Protein AF-A0A812I1T9-F1 (afdb_monomer)

Foldseek 3Di:
DDDDDDDDPPDPPPPPPDPDPQAEEEPVVVVVQVVVCPPPQLQSQCSNAQYWYADPVQQKIKHFPAPASDPPGDHTKIKMKHWCVSVVDDVCLAPVDPVSQLVVQLVVLQVVQCLLVCHPVNPVVVVQDPDDPPGPPPRPDHAPHDDPDRDDDPQWGDHPTIIMGMD

Sequence (167 aa):
HIKPKDGSSGGWQSESSAPRKAPSGPLSGLQKHLQGLEGRQYPSYKDLCGGAWEIEQRSMSVYFDRVQGDAYAPPSWIRTRVPMAAAKFPPEFVTESKIRNTALCDFVTRVLSDRLRGGCGTDWTKVVQGSGWSGSKGGDLQIDTPGQYVLERSSVVAKADFIEAIL

Organism: NCBI:txid878477

Nearest PDB structures (foldseek):
  4yj1-assembly1_A-2  TM=7.484E-01  e=1.043E-05  Trypanosoma brucei brucei TREU927
  4yiy-assembly1_A  TM=7.572E-01  e=5.375E-05  Trypanosoma brucei brucei TREU927

Secondary structure (DSSP, 8-state):
-------------------PPPPEEEHHHHHHHHHHHTTS-GGGGGGGTT-EEEEGGGTEEEEEEE--SSTTSPPPEEEEEEEHHHH---HHHHTS-HHHHHHHHHHHHHHHHHHHTTGGG--HHHHH--SSTTS------------SS----SSEEE-SSEEEEE-

pLDDT: mean 72.98, std 20.14, range [28.7, 94.88]

Solvent-accessible surface area (backbone atoms only — not comparable to full-atom values): 9826 Å² total; per-residue (Å²): 142,82,83,85,80,84,80,81,78,83,75,81,75,76,78,78,72,69,82,72,78,45,51,65,45,46,49,72,53,52,53,54,51,54,61,72,50,61,94,54,64,52,65,65,50,44,64,50,29,66,12,42,32,36,36,73,97,71,53,30,37,42,31,29,74,36,48,36,64,45,98,82,46,70,79,51,35,36,36,38,37,30,40,26,86,72,66,62,66,62,62,66,40,47,75,74,32,71,70,44,27,36,52,50,28,39,49,52,39,46,57,51,37,38,36,60,73,32,39,93,79,48,44,59,55,68,80,39,60,42,92,56,102,83,25,58,92,56,74,91,69,58,52,78,69,73,68,96,67,85,57,87,59,80,43,28,48,65,48,88,68,28,37,34,39,41,54

InterPro domains:
  IPR019195 ABC transporter, ATPase, putative [PTHR38149] (6-157)
  IPR046833 ATPase of the ABC class, N-terminal [PF20446] (29-166)

Radius of gyration: 22.57 Å; Cα contacts (8 Å, |Δi|>4): 233; chains: 1; bounding box: 86×45×42 Å

Structure (mmCIF, N/CA/C/O backbone):
data_AF-A0A812I1T9-F1
#
_entry.id   AF-A0A812I1T9-F1
#
loop_
_atom_site.group_PDB
_atom_site.id
_atom_site.type_symbol
_atom_site.label_atom_id
_atom_site.label_alt_id
_atom_site.label_comp_id
_atom_site.label_asym_id
_atom_site.label_entity_id
_atom_site.label_seq_id
_atom_site.pdbx_PDB_ins_code
_atom_site.Cartn_x
_atom_site.Cartn_y
_atom_site.Cartn_z
_atom_site.occupancy
_atom_site.B_iso_or_equiv
_atom_site.auth_seq_id
_atom_site.auth_comp_id
_atom_site.auth_asym_id
_atom_site.auth_atom_id
_atom_site.pdbx_PDB_model_num
ATOM 1 N N . HIS A 1 1 ? 70.398 23.723 -5.942 1.00 39.41 1 HIS A N 1
ATOM 2 C CA . HIS A 1 1 ? 69.312 24.222 -6.811 1.00 39.41 1 HIS A CA 1
ATOM 3 C C . HIS A 1 1 ? 68.343 23.066 -7.052 1.00 39.41 1 HIS A C 1
ATOM 5 O O . HIS A 1 1 ? 68.602 22.234 -7.908 1.00 39.41 1 HIS A O 1
ATOM 11 N N . ILE A 1 2 ? 67.301 22.938 -6.226 1.00 37.66 2 ILE A N 1
ATOM 12 C CA . ILE A 1 2 ? 66.286 21.875 -6.322 1.00 37.66 2 ILE A CA 1
ATOM 13 C C . ILE A 1 2 ? 64.949 22.586 -6.541 1.00 37.66 2 ILE A C 1
ATOM 15 O O . ILE A 1 2 ? 64.543 23.382 -5.698 1.00 37.66 2 ILE A O 1
ATOM 19 N N . LYS A 1 3 ? 64.312 22.359 -7.694 1.00 41.53 3 LYS A N 1
ATOM 20 C CA . LYS A 1 3 ? 62.952 22.835 -7.985 1.00 41.53 3 LYS A CA 1
ATOM 21 C C . LYS A 1 3 ? 61.944 21.813 -7.440 1.00 41.53 3 LYS A C 1
ATOM 23 O O . LYS A 1 3 ? 62.123 20.628 -7.728 1.00 41.53 3 LYS A O 1
ATOM 28 N N . PRO A 1 4 ? 60.906 22.216 -6.691 1.00 40.03 4 PRO A N 1
ATOM 29 C CA . PRO A 1 4 ? 59.827 21.312 -6.329 1.00 40.03 4 PRO A CA 1
ATOM 30 C C . PRO A 1 4 ? 58.875 21.092 -7.513 1.00 40.03 4 PRO A C 1
ATOM 32 O O . PRO A 1 4 ? 58.725 21.936 -8.394 1.00 40.03 4 PRO A O 1
ATOM 35 N N . LYS A 1 5 ? 58.298 19.893 -7.531 1.00 38.97 5 LYS A N 1
ATOM 36 C CA . LYS A 1 5 ? 57.406 19.336 -8.547 1.00 38.97 5 LYS A CA 1
ATOM 37 C C . LYS A 1 5 ? 55.976 19.721 -8.155 1.00 38.97 5 LYS A C 1
ATOM 39 O O . LYS A 1 5 ? 55.514 19.280 -7.104 1.00 38.97 5 LYS A O 1
ATOM 44 N N . ASP A 1 6 ? 55.308 20.541 -8.961 1.00 38.75 6 ASP A N 1
ATOM 45 C CA . ASP A 1 6 ? 53.919 20.938 -8.719 1.00 38.75 6 ASP A CA 1
ATOM 46 C C . ASP A 1 6 ? 52.998 19.713 -8.784 1.00 38.75 6 ASP A C 1
ATOM 48 O O . ASP A 1 6 ? 52.901 19.017 -9.799 1.00 38.75 6 ASP A O 1
ATOM 52 N N . GLY A 1 7 ? 52.355 19.422 -7.653 1.00 34.47 7 GLY A N 1
ATOM 53 C CA . GLY A 1 7 ? 51.341 18.388 -7.525 1.00 34.47 7 GLY A CA 1
ATOM 54 C C . GLY A 1 7 ? 50.058 18.827 -8.219 1.00 34.47 7 GLY A C 1
ATOM 55 O O . GLY A 1 7 ? 49.353 19.707 -7.734 1.00 34.47 7 GLY A O 1
ATOM 56 N N . SER A 1 8 ? 49.746 18.194 -9.348 1.00 33.94 8 SER A N 1
ATOM 57 C CA . SER A 1 8 ? 48.436 18.297 -9.985 1.00 33.94 8 SER A CA 1
ATOM 58 C C . SER A 1 8 ? 47.431 17.477 -9.170 1.00 33.94 8 SER A C 1
ATOM 60 O O . SER A 1 8 ? 47.385 16.249 -9.250 1.00 33.94 8 SER A O 1
ATOM 62 N N . SER A 1 9 ? 46.663 18.159 -8.324 1.00 34.72 9 SER A N 1
ATOM 63 C CA . SER A 1 9 ? 45.494 17.615 -7.643 1.00 34.72 9 SER A CA 1
ATOM 64 C C . SER A 1 9 ? 44.350 17.474 -8.651 1.00 34.72 9 SER A C 1
ATOM 66 O O . SER A 1 9 ? 43.605 18.413 -8.923 1.00 34.72 9 SER A O 1
ATOM 68 N N . GLY A 1 10 ? 44.214 16.275 -9.220 1.00 32.47 10 GLY A N 1
ATOM 69 C CA . GLY A 1 10 ? 43.026 15.867 -9.964 1.00 32.47 10 GLY A CA 1
ATOM 70 C C . GLY A 1 10 ? 41.817 15.848 -9.031 1.00 32.47 10 GLY A C 1
ATOM 71 O O . GLY A 1 10 ? 41.594 14.878 -8.308 1.00 32.47 10 GLY A O 1
ATOM 72 N N . GLY A 1 11 ? 41.073 16.952 -9.006 1.00 28.70 11 GLY A N 1
ATOM 73 C CA . GLY A 1 11 ? 39.800 17.052 -8.312 1.00 28.70 11 GLY A CA 1
ATOM 74 C C . GLY A 1 11 ? 38.792 16.114 -8.963 1.00 28.70 11 GLY A C 1
ATOM 75 O O . GLY A 1 11 ? 38.392 16.325 -10.106 1.00 28.70 11 GLY A O 1
ATOM 76 N N . TRP A 1 12 ? 38.379 15.086 -8.227 1.00 29.06 12 TRP A N 1
ATOM 77 C CA . TRP A 1 12 ? 37.193 14.303 -8.543 1.00 29.06 12 TRP A CA 1
ATOM 78 C C . TRP A 1 12 ? 35.991 15.240 -8.447 1.00 29.06 12 TRP A C 1
ATOM 80 O O . TRP A 1 12 ? 35.494 15.525 -7.359 1.00 29.06 12 TRP A O 1
ATOM 90 N N . GLN A 1 13 ? 35.565 15.778 -9.587 1.00 30.59 13 GLN A N 1
ATOM 91 C CA . GLN A 1 13 ? 34.296 16.479 -9.686 1.00 30.59 13 GLN A CA 1
ATOM 92 C C . GLN A 1 13 ? 33.203 15.431 -9.487 1.00 30.59 13 GLN A C 1
ATOM 94 O O . GLN A 1 13 ? 32.898 14.647 -10.382 1.00 30.59 13 GLN A O 1
ATOM 99 N N . SER A 1 14 ? 32.649 15.377 -8.276 1.00 34.59 14 SER A N 1
ATOM 100 C CA . SER A 1 14 ? 31.372 14.724 -8.045 1.00 34.59 14 SER A CA 1
ATOM 101 C C . SER A 1 14 ? 30.335 15.506 -8.844 1.00 34.59 14 SER A C 1
ATOM 103 O O . SER A 1 14 ? 29.924 16.591 -8.427 1.00 34.59 14 SER A O 1
ATOM 105 N N . GLU A 1 15 ? 29.948 14.993 -10.008 1.00 34.28 15 GLU A N 1
ATOM 106 C CA . GLU A 1 15 ? 28.733 15.426 -10.684 1.00 34.28 15 GLU A CA 1
ATOM 107 C C . GLU A 1 15 ? 27.572 15.151 -9.728 1.00 34.28 15 GLU A C 1
ATOM 109 O O . GLU A 1 15 ? 27.063 14.037 -9.604 1.00 34.28 15 GLU A O 1
ATOM 114 N N . SER A 1 16 ? 27.191 16.181 -8.981 1.00 37.41 16 SER A N 1
ATOM 115 C CA . SER A 1 16 ? 25.956 16.237 -8.225 1.00 37.41 16 SER A CA 1
ATOM 116 C C . SER A 1 16 ? 24.811 16.259 -9.233 1.00 37.41 16 SER A C 1
ATOM 118 O O .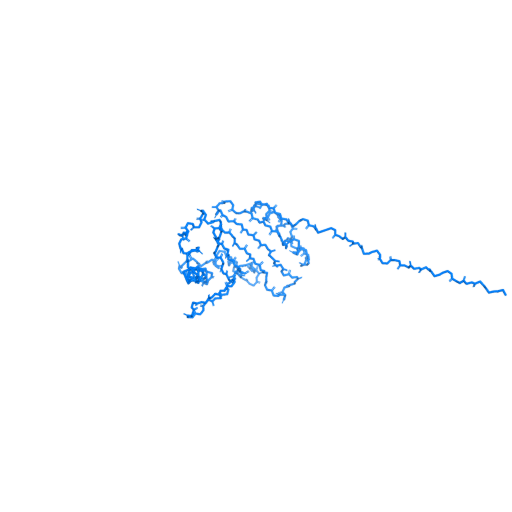 SER A 1 16 ? 24.276 17.306 -9.590 1.00 37.41 16 SER A O 1
ATOM 120 N N . SER A 1 17 ? 24.442 15.078 -9.735 1.00 39.09 17 SER A N 1
ATOM 121 C CA . SER A 1 17 ? 23.218 14.908 -10.501 1.00 39.09 17 SER A CA 1
ATOM 122 C C . SER A 1 17 ? 22.059 15.318 -9.596 1.00 39.09 17 SER A C 1
ATOM 124 O O . SER A 1 17 ? 21.743 14.615 -8.632 1.00 39.09 17 SER A O 1
ATOM 126 N N . ALA A 1 18 ? 21.453 16.474 -9.877 1.00 41.69 18 ALA A N 1
ATOM 127 C CA . ALA A 1 18 ? 20.195 16.878 -9.264 1.00 41.69 18 ALA A CA 1
ATOM 128 C C . ALA A 1 18 ? 19.217 15.690 -9.316 1.00 41.69 18 ALA A C 1
ATOM 130 O O . ALA A 1 18 ? 19.208 14.975 -10.327 1.00 41.69 18 ALA A O 1
ATOM 131 N N . PRO A 1 19 ? 18.417 15.435 -8.263 1.00 45.34 19 PRO A N 1
ATOM 132 C CA . PRO A 1 19 ? 17.484 14.320 -8.281 1.00 45.34 19 PRO A CA 1
ATOM 133 C C . PRO A 1 19 ? 16.575 14.495 -9.498 1.00 45.34 19 PRO A C 1
ATOM 135 O O . PRO A 1 19 ? 15.832 15.476 -9.590 1.00 45.34 19 PRO A O 1
ATOM 138 N N . ARG A 1 20 ? 16.684 13.582 -10.475 1.00 57.09 20 ARG A N 1
ATOM 139 C CA . ARG A 1 20 ? 15.781 13.567 -11.627 1.00 57.09 20 ARG A CA 1
ATOM 140 C C . ARG A 1 20 ? 14.371 13.515 -11.056 1.00 57.09 20 ARG A C 1
ATOM 142 O O . ARG A 1 20 ? 14.064 12.620 -10.271 1.00 57.09 20 ARG A O 1
ATOM 149 N N . LYS A 1 21 ? 13.542 14.506 -11.394 1.00 61.00 21 LYS A N 1
ATOM 150 C CA . LYS A 1 21 ? 12.140 14.533 -10.975 1.00 61.00 21 LYS A CA 1
ATOM 151 C C . LYS A 1 21 ? 11.512 13.220 -11.431 1.00 61.00 21 LYS A C 1
ATOM 153 O O . LYS A 1 21 ? 11.505 12.938 -12.629 1.00 61.00 21 LYS A O 1
ATOM 158 N N . ALA A 1 22 ? 11.062 12.418 -10.473 1.00 71.38 22 ALA A N 1
ATOM 159 C CA . ALA A 1 22 ? 10.516 11.110 -10.773 1.00 71.38 22 ALA A CA 1
ATOM 160 C C . ALA A 1 22 ? 9.289 11.251 -11.693 1.00 71.38 22 ALA A C 1
ATOM 162 O O . ALA A 1 22 ? 8.543 12.233 -11.568 1.00 71.38 22 ALA A O 1
ATOM 163 N N . PRO A 1 23 ? 9.098 10.333 -12.652 1.00 79.69 23 PRO A N 1
ATOM 164 C CA . PRO A 1 23 ? 8.073 10.492 -13.669 1.00 79.69 23 PRO A CA 1
ATOM 165 C C . PRO A 1 23 ? 6.679 10.390 -13.044 1.00 79.69 23 PRO A C 1
ATOM 167 O O . PRO A 1 23 ? 6.386 9.461 -12.296 1.00 79.69 23 PRO A O 1
ATOM 170 N N . SER A 1 24 ? 5.805 11.347 -13.348 1.00 82.50 24 SER A N 1
ATOM 171 C CA . SER A 1 24 ? 4.414 11.310 -12.908 1.00 82.50 24 SER A CA 1
ATOM 172 C C . SER A 1 24 ? 3.454 11.738 -14.005 1.00 82.50 24 SER A C 1
ATOM 174 O O . SER A 1 24 ? 3.809 12.515 -14.895 1.00 82.50 24 SER A O 1
ATOM 176 N N . GLY A 1 25 ? 2.234 11.208 -13.966 1.00 87.5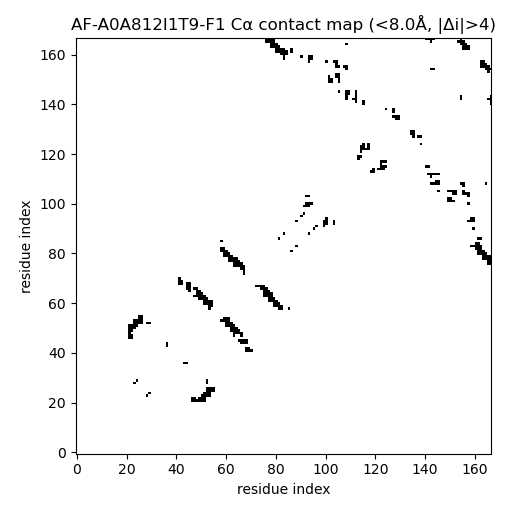6 25 GLY A N 1
ATOM 177 C CA . GLY A 1 25 ? 1.220 11.510 -14.971 1.00 87.56 25 GLY A CA 1
ATOM 178 C C . GLY A 1 25 ? 0.092 10.482 -15.031 1.00 87.56 25 GLY A C 1
ATOM 179 O O . GLY A 1 25 ? 0.001 9.611 -14.171 1.00 87.56 25 GLY A O 1
ATOM 180 N N . PRO A 1 26 ? -0.779 10.557 -16.045 1.00 88.94 26 PRO A N 1
ATOM 181 C CA . PRO A 1 26 ? -1.865 9.596 -16.214 1.00 88.94 26 PRO A CA 1
ATOM 182 C C . PRO A 1 26 ? -1.341 8.216 -16.639 1.00 88.94 26 PRO A C 1
ATOM 184 O O . PRO A 1 26 ? -0.238 8.090 -17.178 1.00 88.94 26 PRO A O 1
ATOM 187 N N . LEU A 1 27 ? -2.176 7.183 -16.498 1.00 86.44 27 LEU A N 1
ATOM 188 C CA . LEU A 1 27 ? -1.901 5.810 -16.946 1.00 86.44 27 LEU A CA 1
ATOM 189 C C . LEU A 1 27 ? -1.414 5.727 -18.405 1.00 86.44 27 LEU A C 1
ATOM 191 O O . LEU A 1 27 ? -0.544 4.923 -18.732 1.00 86.44 27 LEU A O 1
ATOM 195 N N . SER A 1 28 ? -1.932 6.585 -19.287 1.00 85.44 28 SER A N 1
ATOM 196 C CA . SER A 1 28 ? -1.496 6.654 -20.688 1.00 85.44 28 SER A CA 1
ATOM 197 C C . SER A 1 28 ? -0.034 7.094 -20.836 1.00 85.44 28 SER A C 1
ATOM 199 O O . SER A 1 28 ? 0.655 6.659 -21.760 1.00 85.44 28 SER A O 1
ATOM 201 N N . GLY A 1 29 ? 0.461 7.927 -19.917 1.00 85.62 29 GLY A N 1
ATOM 202 C CA . GLY A 1 29 ? 1.868 8.304 -19.821 1.00 85.62 29 GLY A CA 1
ATOM 203 C C . GLY A 1 29 ? 2.739 7.135 -19.366 1.00 85.62 29 GLY A C 1
ATOM 204 O O . GLY A 1 29 ? 3.774 6.886 -19.982 1.00 85.62 29 GLY A O 1
ATOM 205 N N . LEU A 1 30 ? 2.281 6.373 -18.365 1.00 85.12 30 LEU A N 1
ATOM 206 C CA . LEU A 1 30 ? 2.970 5.168 -17.894 1.00 85.12 30 LEU A CA 1
ATOM 207 C C . LEU A 1 30 ? 3.101 4.139 -19.020 1.00 85.12 30 LEU A C 1
ATOM 209 O O . LEU A 1 30 ? 4.189 3.626 -19.259 1.00 85.12 30 LEU A O 1
ATOM 213 N N . GLN A 1 31 ? 2.015 3.878 -19.753 1.00 84.06 31 GLN A N 1
ATOM 214 C CA . GLN A 1 31 ? 2.016 2.928 -20.866 1.00 84.06 31 GLN A CA 1
ATOM 215 C C . GLN A 1 31 ? 3.051 3.304 -21.934 1.00 84.06 31 GLN A C 1
ATOM 217 O O . GLN A 1 31 ? 3.842 2.458 -22.347 1.00 84.06 31 GLN A O 1
ATOM 222 N N . LYS A 1 32 ? 3.085 4.576 -22.351 1.00 84.50 32 LYS A N 1
ATOM 223 C CA . LYS A 1 32 ? 4.080 5.069 -23.318 1.00 84.50 32 LYS A CA 1
ATOM 224 C C . LYS A 1 32 ? 5.503 4.954 -22.780 1.00 84.50 32 LYS A C 1
ATOM 226 O O . LYS A 1 32 ? 6.414 4.604 -23.524 1.00 84.50 32 LYS A O 1
ATOM 231 N N . HIS A 1 33 ? 5.696 5.248 -21.495 1.00 83.31 33 HIS A N 1
ATOM 232 C CA . HIS A 1 33 ? 6.999 5.142 -20.852 1.00 83.31 33 HIS A CA 1
ATOM 233 C C . HIS A 1 33 ? 7.492 3.688 -20.834 1.00 83.31 33 HIS A C 1
ATOM 235 O O . HIS A 1 33 ? 8.616 3.425 -21.250 1.00 83.31 33 HIS A O 1
ATOM 241 N N . LEU A 1 34 ? 6.633 2.740 -20.445 1.00 82.56 34 LEU A N 1
ATOM 242 C CA . LEU A 1 34 ? 6.942 1.308 -20.447 1.00 82.56 34 LEU A CA 1
ATOM 243 C C . LEU A 1 34 ? 7.247 0.782 -21.855 1.00 82.56 34 LEU A C 1
ATOM 245 O O . LEU A 1 34 ? 8.239 0.084 -22.031 1.00 82.56 34 LEU A O 1
ATOM 249 N N . GLN A 1 35 ? 6.465 1.175 -22.866 1.00 82.56 35 GLN A N 1
ATOM 250 C CA . GLN A 1 35 ? 6.740 0.835 -24.270 1.00 82.56 35 GLN A CA 1
ATOM 251 C C . GLN A 1 35 ? 8.107 1.362 -24.733 1.00 82.56 35 GLN A C 1
ATOM 253 O O . GLN A 1 35 ? 8.826 0.688 -25.460 1.00 82.56 35 GLN A O 1
ATOM 258 N N . GLY A 1 36 ? 8.506 2.556 -24.284 1.00 80.75 36 GLY A N 1
ATOM 259 C CA . GLY A 1 36 ? 9.819 3.123 -24.599 1.00 80.75 36 GLY A CA 1
ATOM 260 C C . GLY A 1 36 ? 10.999 2.417 -23.915 1.00 80.75 36 GLY A C 1
ATOM 261 O O . GLY A 1 36 ? 12.134 2.550 -24.385 1.00 80.75 36 GLY A O 1
ATOM 262 N N . LEU A 1 37 ? 10.749 1.695 -22.818 1.00 79.69 37 LEU A N 1
ATOM 263 C CA . LEU A 1 37 ? 11.738 0.892 -22.088 1.00 79.69 37 LEU A CA 1
ATOM 264 C C . LEU A 1 37 ? 11.851 -0.546 -22.616 1.00 79.69 37 LEU A C 1
ATOM 266 O O . LEU A 1 37 ? 12.810 -1.246 -22.279 1.00 79.69 37 LEU A O 1
ATOM 270 N N . GLU A 1 38 ? 10.911 -0.985 -23.453 1.00 75.00 38 GLU A N 1
ATOM 271 C CA . GLU A 1 38 ? 10.916 -2.321 -24.041 1.00 75.00 38 GLU A CA 1
ATOM 272 C C . GLU A 1 38 ? 12.213 -2.561 -24.835 1.00 75.00 38 GLU A C 1
ATOM 274 O O . GLU A 1 38 ? 12.652 -1.731 -25.632 1.00 75.00 38 GLU A O 1
ATOM 279 N N . GLY A 1 39 ? 12.891 -3.679 -24.557 1.00 70.62 39 GLY A N 1
ATOM 280 C CA . GLY A 1 39 ? 14.173 -4.028 -25.182 1.00 70.62 39 GLY A CA 1
ATOM 281 C C . GLY A 1 39 ? 15.403 -3.251 -24.685 1.00 70.62 39 GLY A C 1
ATOM 282 O O . GLY A 1 39 ? 16.512 -3.532 -25.142 1.00 70.62 39 GLY A O 1
ATOM 283 N N . ARG A 1 40 ? 15.259 -2.306 -23.742 1.00 78.12 40 ARG A N 1
ATOM 284 C CA . ARG A 1 40 ? 16.408 -1.619 -23.124 1.00 78.12 40 ARG A CA 1
ATOM 285 C C . ARG A 1 40 ? 17.103 -2.479 -22.068 1.00 78.12 40 ARG A C 1
ATOM 287 O O . ARG A 1 40 ? 16.553 -3.449 -21.551 1.00 78.12 40 ARG A O 1
ATOM 294 N N . GLN A 1 41 ? 18.329 -2.087 -21.721 1.00 75.19 41 GLN A N 1
ATOM 295 C CA . GLN A 1 41 ? 19.088 -2.720 -20.645 1.00 75.19 41 GLN A CA 1
ATOM 296 C C . GLN A 1 41 ? 18.379 -2.538 -19.297 1.00 75.19 41 GLN A C 1
ATOM 298 O O . GLN A 1 41 ? 17.821 -1.481 -19.007 1.00 75.19 41 GLN A O 1
ATOM 303 N N . TYR A 1 42 ? 18.454 -3.562 -18.449 1.00 68.81 42 TYR A N 1
ATOM 304 C CA . TYR A 1 42 ? 17.743 -3.627 -17.171 1.00 68.81 42 TYR A CA 1
ATOM 305 C C . TYR A 1 42 ? 17.920 -2.390 -16.257 1.00 68.81 42 TYR A C 1
ATOM 307 O O . TYR A 1 42 ? 16.933 -1.932 -15.681 1.00 68.81 42 TYR A O 1
ATOM 315 N N . PRO A 1 43 ? 19.107 -1.752 -16.167 1.00 74.06 43 PRO A N 1
ATOM 316 C CA . PRO A 1 43 ? 19.272 -0.534 -15.373 1.00 74.06 43 PRO A CA 1
ATOM 317 C C . PRO A 1 43 ? 18.365 0.633 -15.790 1.00 74.06 43 PRO A C 1
ATOM 319 O O . PRO A 1 43 ? 18.068 1.477 -14.949 1.00 74.06 43 PRO A O 1
ATOM 322 N N . SER A 1 44 ? 17.892 0.678 -17.043 1.00 74.62 44 SER A N 1
ATOM 323 C CA . SER A 1 44 ? 16.967 1.713 -17.530 1.00 74.62 44 SER A CA 1
ATOM 324 C C . SER A 1 44 ? 15.595 1.660 -16.854 1.00 74.62 44 SER A C 1
ATOM 326 O O . SER A 1 44 ? 14.911 2.675 -16.794 1.00 74.62 44 SER A O 1
ATOM 328 N N . TYR A 1 45 ? 15.196 0.517 -16.288 1.00 73.19 45 TYR A N 1
ATOM 329 C CA . TYR A 1 45 ? 13.927 0.400 -15.564 1.00 73.19 45 TYR A CA 1
ATOM 330 C C . TYR A 1 45 ? 13.934 1.152 -14.226 1.00 73.19 45 TYR A C 1
ATOM 332 O O . TYR A 1 45 ? 12.870 1.504 -13.723 1.00 73.19 45 TYR A O 1
ATOM 340 N N . LYS A 1 46 ? 15.109 1.492 -13.674 1.00 74.31 46 LYS A N 1
ATOM 341 C CA . LYS A 1 46 ? 15.213 2.321 -12.460 1.00 74.31 46 LYS A CA 1
ATOM 342 C C . LYS A 1 46 ? 14.665 3.734 -12.650 1.00 74.31 46 LYS A C 1
ATOM 344 O O . LYS A 1 46 ? 14.336 4.372 -11.656 1.00 74.31 46 LYS A O 1
ATOM 349 N N . ASP A 1 47 ? 14.531 4.209 -13.888 1.00 77.75 47 ASP A N 1
ATOM 350 C CA . ASP A 1 47 ? 13.940 5.521 -14.170 1.00 77.75 47 ASP A CA 1
ATOM 351 C C . ASP A 1 47 ? 12.443 5.584 -13.793 1.00 77.75 47 ASP A C 1
ATOM 353 O O . ASP A 1 47 ? 11.911 6.674 -13.598 1.00 77.75 47 ASP A O 1
ATOM 357 N N . LEU A 1 48 ? 11.772 4.436 -13.622 1.00 76.75 48 LEU A N 1
ATOM 358 C CA . LEU A 1 48 ? 10.403 4.357 -13.096 1.00 76.75 48 LEU A CA 1
ATOM 359 C C . LEU A 1 48 ? 10.329 4.595 -11.576 1.00 76.75 48 LEU A C 1
ATOM 361 O O . LEU A 1 48 ? 9.264 4.965 -11.079 1.00 76.75 48 LEU A O 1
ATOM 365 N N . CYS A 1 49 ? 11.426 4.381 -10.834 1.00 82.00 49 CYS A N 1
ATOM 366 C CA . CYS A 1 49 ? 11.450 4.516 -9.376 1.00 82.00 49 CYS A CA 1
ATOM 367 C C . CYS A 1 49 ? 11.081 5.933 -8.922 1.00 82.00 49 CYS A C 1
ATOM 369 O O . CYS A 1 49 ? 11.532 6.932 -9.480 1.00 82.00 49 CYS A O 1
ATOM 371 N N . GLY A 1 50 ? 10.296 6.013 -7.849 1.00 76.00 50 GLY A N 1
ATOM 372 C CA . GLY A 1 50 ? 9.784 7.258 -7.280 1.00 76.00 50 GLY A CA 1
ATOM 373 C C . GLY A 1 50 ? 8.645 7.883 -8.085 1.00 76.00 50 GLY A C 1
ATOM 374 O O . GLY A 1 50 ? 8.118 8.918 -7.677 1.00 76.00 50 GLY A O 1
ATOM 375 N N . GLY A 1 51 ? 8.281 7.294 -9.230 1.00 81.19 51 GLY A N 1
ATOM 376 C CA . GLY A 1 51 ? 7.215 7.796 -10.080 1.00 81.19 51 GLY A CA 1
ATOM 377 C C . GLY A 1 51 ? 5.828 7.539 -9.498 1.00 81.19 51 GLY A C 1
ATOM 378 O O . GLY A 1 51 ? 5.630 6.582 -8.748 1.00 81.19 51 GLY A O 1
ATOM 379 N N . ALA A 1 52 ? 4.871 8.390 -9.864 1.00 86.81 52 ALA A N 1
ATOM 380 C CA . ALA A 1 52 ? 3.484 8.332 -9.406 1.00 86.81 52 ALA A CA 1
ATOM 381 C C . ALA A 1 52 ? 2.529 8.465 -10.593 1.00 86.81 52 ALA A C 1
ATOM 383 O O . ALA A 1 52 ? 2.562 9.465 -11.313 1.00 86.81 52 ALA A O 1
ATOM 384 N N . TRP A 1 53 ? 1.674 7.471 -10.795 1.00 90.12 53 TRP A N 1
ATOM 385 C CA . TRP A 1 53 ? 0.827 7.384 -11.977 1.00 90.12 53 TRP A CA 1
ATOM 386 C C . TRP A 1 53 ? -0.643 7.286 -11.605 1.00 90.12 53 TRP A C 1
ATOM 388 O O . TRP A 1 53 ? -1.040 6.399 -10.852 1.00 90.12 53 TRP A O 1
ATOM 398 N N . GLU A 1 54 ? -1.454 8.181 -12.156 1.00 90.00 54 GLU A N 1
ATOM 399 C CA . GLU A 1 54 ? -2.883 8.258 -11.870 1.00 90.00 54 GLU A CA 1
ATOM 400 C C . GLU A 1 54 ? -3.681 7.344 -12.800 1.00 90.00 54 GLU A C 1
ATOM 402 O O . GLU A 1 54 ? -3.577 7.407 -14.029 1.00 90.00 54 GLU A O 1
ATOM 407 N N . ILE A 1 55 ? -4.524 6.505 -12.206 1.00 90.00 55 ILE A N 1
ATOM 408 C CA . ILE A 1 55 ? -5.487 5.650 -12.893 1.00 90.00 55 ILE A CA 1
ATOM 409 C C . ILE A 1 55 ? -6.871 6.243 -12.649 1.00 90.00 55 ILE A C 1
ATOM 411 O O . ILE A 1 55 ? -7.632 5.823 -11.773 1.00 90.00 55 ILE A O 1
ATOM 415 N N . GLU A 1 56 ? -7.178 7.260 -13.448 1.00 83.62 56 GLU A N 1
ATOM 416 C CA . GLU A 1 56 ? -8.379 8.090 -13.329 1.00 83.62 56 GLU A CA 1
ATOM 417 C C . GLU A 1 56 ? -9.667 7.256 -13.316 1.00 83.62 56 GLU A C 1
ATOM 419 O O . GLU A 1 56 ? -10.545 7.486 -12.486 1.00 83.62 56 GLU A O 1
ATOM 424 N N . GLN A 1 57 ? -9.751 6.211 -14.152 1.00 83.56 57 GLN A N 1
ATOM 425 C CA . GLN A 1 57 ? -10.934 5.345 -14.270 1.00 83.56 57 GLN A CA 1
ATOM 426 C C . GLN A 1 57 ? -11.245 4.555 -12.991 1.00 83.56 57 GLN A C 1
ATOM 428 O O . GLN A 1 57 ? -12.334 3.995 -12.856 1.00 83.56 57 GLN A O 1
ATOM 433 N N . ARG A 1 58 ? -10.275 4.441 -12.080 1.00 83.62 58 ARG A N 1
ATOM 434 C CA . ARG A 1 58 ? -10.394 3.694 -10.822 1.00 83.62 58 ARG A CA 1
ATOM 435 C C . ARG A 1 58 ? -10.189 4.575 -9.594 1.00 83.62 58 ARG A C 1
ATOM 437 O O . ARG A 1 58 ? -10.221 4.045 -8.490 1.00 83.62 58 ARG A O 1
ATOM 444 N N . SER A 1 59 ? -9.996 5.884 -9.786 1.00 91.56 59 SER A N 1
ATOM 445 C CA . SER A 1 59 ? -9.657 6.831 -8.719 1.00 91.56 59 SER A CA 1
ATOM 446 C C . SER A 1 59 ? -8.534 6.290 -7.830 1.00 91.56 59 SER A C 1
ATOM 448 O O . SER A 1 59 ? -8.681 6.208 -6.614 1.00 91.56 59 SER A O 1
ATOM 450 N N . MET A 1 60 ? -7.438 5.850 -8.447 1.00 92.81 60 MET A N 1
ATOM 451 C CA . MET A 1 60 ? -6.296 5.292 -7.726 1.00 92.81 60 MET A CA 1
ATOM 452 C C . MET A 1 60 ? -4.979 5.764 -8.322 1.00 92.81 60 MET A C 1
ATOM 454 O O . MET A 1 60 ? -4.887 5.972 -9.528 1.00 92.81 60 MET A O 1
ATOM 458 N N . SER A 1 61 ? -3.959 5.853 -7.482 1.00 92.75 61 SER A N 1
ATOM 459 C CA . SER A 1 61 ? -2.598 6.216 -7.865 1.00 92.75 61 SER A CA 1
ATOM 460 C C . SER A 1 61 ? -1.676 5.020 -7.646 1.00 92.75 61 SER A C 1
ATOM 462 O O . SER A 1 61 ? -1.830 4.279 -6.672 1.00 92.75 61 SER A O 1
ATOM 464 N N . VAL A 1 62 ? -0.710 4.825 -8.539 1.00 90.62 62 VAL A N 1
ATOM 465 C CA . VAL A 1 62 ? 0.294 3.759 -8.457 1.00 90.62 62 VAL A CA 1
ATOM 466 C C . VAL A 1 62 ? 1.675 4.376 -8.342 1.00 90.62 62 VAL A C 1
ATOM 468 O O . VAL A 1 62 ? 2.063 5.205 -9.162 1.00 90.62 62 VAL A O 1
ATOM 471 N N . TYR A 1 63 ? 2.422 3.941 -7.339 1.00 90.31 63 TYR A N 1
ATOM 472 C CA . TYR A 1 63 ? 3.781 4.366 -7.065 1.00 90.31 63 TYR A CA 1
ATOM 473 C C . TYR A 1 63 ? 4.733 3.195 -7.267 1.00 90.31 63 TYR A C 1
ATOM 475 O O . TYR A 1 63 ? 4.454 2.075 -6.838 1.00 90.31 63 TYR A O 1
ATOM 483 N N . PHE A 1 64 ? 5.869 3.467 -7.897 1.00 86.88 64 PHE A N 1
ATOM 484 C CA . PHE A 1 64 ? 6.955 2.502 -8.043 1.00 86.88 64 PHE A CA 1
ATOM 485 C C . PHE A 1 64 ? 8.042 2.850 -7.030 1.00 86.88 64 PHE A C 1
ATOM 487 O O . PHE A 1 64 ? 8.924 3.657 -7.312 1.00 86.88 64 PHE A O 1
ATOM 494 N N . ASP A 1 65 ? 7.969 2.287 -5.826 1.00 83.44 65 ASP A N 1
ATOM 495 C CA . ASP A 1 65 ? 8.914 2.620 -4.754 1.00 83.44 65 ASP A CA 1
ATOM 496 C C . ASP A 1 65 ? 10.277 1.959 -4.989 1.00 83.44 65 ASP A C 1
ATOM 498 O O . ASP A 1 65 ? 11.328 2.555 -4.744 1.00 83.44 65 ASP A O 1
ATOM 502 N N . ARG A 1 66 ? 10.262 0.732 -5.516 1.00 80.56 66 ARG A N 1
ATOM 503 C CA . ARG A 1 66 ? 11.465 -0.001 -5.901 1.00 80.56 66 ARG A CA 1
ATOM 504 C C . ARG A 1 66 ? 11.222 -0.704 -7.218 1.00 80.56 66 ARG A C 1
ATOM 506 O O . ARG A 1 66 ? 10.280 -1.472 -7.338 1.00 80.56 66 ARG A O 1
ATOM 513 N N . VAL A 1 67 ? 12.119 -0.511 -8.169 1.00 78.88 67 VAL A N 1
ATOM 514 C CA . VAL A 1 67 ? 12.157 -1.287 -9.406 1.00 78.88 67 VAL A CA 1
ATOM 515 C C . VAL A 1 67 ? 13.396 -2.161 -9.372 1.00 78.88 67 VAL A C 1
ATOM 517 O O . VAL A 1 67 ? 14.472 -1.717 -8.954 1.00 78.88 67 VAL A O 1
ATOM 520 N N . GLN A 1 68 ? 13.230 -3.426 -9.746 1.00 71.69 68 GLN A N 1
ATOM 521 C CA . GLN A 1 68 ? 14.335 -4.370 -9.849 1.00 71.69 68 GLN A CA 1
ATOM 522 C C . GLN A 1 68 ? 15.481 -3.777 -10.686 1.00 71.69 68 GLN A C 1
ATOM 524 O O . GLN A 1 68 ? 15.265 -3.012 -11.626 1.00 71.69 68 GLN A O 1
ATOM 529 N N . GLY A 1 69 ? 16.720 -4.122 -10.334 1.00 64.00 69 GLY A N 1
ATOM 530 C CA . GLY A 1 69 ? 17.920 -3.712 -11.075 1.00 64.00 69 GLY A CA 1
ATOM 531 C C . GLY A 1 69 ? 18.449 -4.770 -12.047 1.00 64.00 69 GLY A C 1
ATOM 532 O O . GLY A 1 69 ? 19.221 -4.420 -12.939 1.00 64.00 69 GLY A O 1
ATOM 533 N N . ASP A 1 70 ? 18.010 -6.021 -11.890 1.00 68.50 70 ASP A N 1
ATOM 534 C CA . ASP A 1 70 ? 18.257 -7.163 -12.773 1.00 68.50 70 ASP A CA 1
ATOM 535 C C . ASP A 1 70 ? 17.178 -8.249 -12.551 1.00 68.50 70 ASP A C 1
ATOM 537 O O . ASP A 1 70 ? 16.385 -8.161 -11.611 1.00 68.50 70 ASP A O 1
ATOM 541 N N . ALA A 1 71 ? 17.142 -9.276 -13.409 1.00 63.78 71 ALA A N 1
ATOM 542 C CA . ALA A 1 71 ? 16.132 -10.342 -13.377 1.00 63.78 71 ALA A CA 1
ATOM 543 C C . 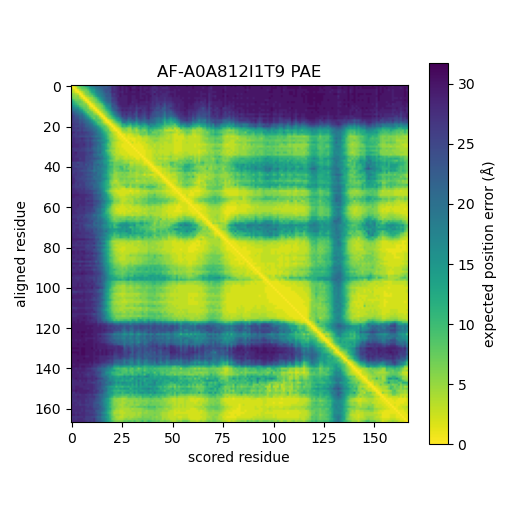ALA A 1 71 ? 16.198 -11.263 -12.138 1.00 63.78 71 ALA A C 1
ATOM 545 O O . ALA A 1 71 ? 15.286 -12.062 -11.936 1.00 63.78 71 ALA A O 1
ATOM 546 N N . TYR A 1 72 ? 17.259 -11.169 -11.336 1.00 61.91 72 TYR A N 1
ATOM 547 C CA . TYR A 1 72 ? 17.490 -11.941 -10.114 1.00 61.91 72 TYR A CA 1
ATOM 548 C C . TYR A 1 72 ? 17.351 -11.091 -8.840 1.00 61.91 72 TYR A C 1
ATOM 550 O O . TYR A 1 72 ? 17.377 -11.629 -7.732 1.00 61.91 72 TYR A O 1
ATOM 558 N N . ALA A 1 73 ? 17.199 -9.772 -8.971 1.00 64.56 73 ALA A N 1
ATOM 559 C CA . ALA A 1 73 ? 16.979 -8.872 -7.854 1.00 64.56 73 ALA A CA 1
ATOM 560 C C . ALA A 1 73 ? 15.617 -9.153 -7.183 1.00 64.56 73 ALA A C 1
ATOM 562 O O . ALA A 1 73 ? 14.686 -9.613 -7.847 1.00 64.56 73 ALA A O 1
ATOM 563 N N . PRO A 1 74 ? 15.452 -8.835 -5.885 1.00 62.44 74 PRO A N 1
ATOM 564 C CA . PRO A 1 74 ? 14.157 -8.928 -5.209 1.00 62.44 74 PRO A CA 1
ATOM 565 C C . PRO A 1 74 ? 13.063 -8.162 -5.965 1.00 62.44 74 PRO A C 1
ATOM 567 O O . PRO A 1 74 ? 13.388 -7.095 -6.490 1.00 62.44 74 PRO A O 1
ATOM 570 N N . PRO A 1 75 ? 11.810 -8.659 -5.990 1.00 71.25 75 PRO A N 1
ATOM 571 C CA . PRO A 1 75 ? 10.705 -8.093 -6.765 1.00 71.25 75 PRO A CA 1
ATOM 572 C C . PRO A 1 75 ? 10.532 -6.589 -6.561 1.00 71.25 75 PRO A C 1
ATOM 574 O O . PRO A 1 75 ? 10.867 -6.032 -5.511 1.00 71.25 75 PRO A O 1
ATOM 577 N N . SER A 1 76 ? 10.029 -5.931 -7.605 1.00 74.25 76 SER A N 1
ATOM 578 C CA . SER A 1 76 ? 9.690 -4.509 -7.552 1.00 74.25 76 SER A CA 1
ATOM 579 C C . SER A 1 76 ? 8.616 -4.268 -6.489 1.00 74.25 76 SER A C 1
ATOM 581 O O . SER A 1 76 ? 7.700 -5.071 -6.371 1.00 74.25 76 SER A O 1
ATOM 583 N N . TRP A 1 77 ? 8.733 -3.177 -5.731 1.00 83.88 77 TRP A N 1
ATOM 584 C CA . TRP A 1 77 ? 7.738 -2.774 -4.737 1.00 83.88 77 TRP A CA 1
ATOM 585 C C . TRP A 1 77 ? 6.834 -1.724 -5.346 1.00 83.88 77 TRP A C 1
ATOM 587 O O . TRP A 1 77 ? 7.291 -0.634 -5.720 1.00 83.88 77 TRP A O 1
ATOM 597 N N . ILE A 1 78 ? 5.561 -2.074 -5.450 1.00 86.94 78 ILE A N 1
ATOM 598 C CA . ILE A 1 78 ? 4.533 -1.228 -6.026 1.00 86.94 78 ILE A CA 1
ATOM 599 C C . ILE A 1 78 ? 3.545 -0.887 -4.932 1.00 86.94 78 ILE A C 1
ATOM 601 O O . ILE A 1 78 ? 3.068 -1.736 -4.186 1.00 86.94 78 ILE A O 1
ATOM 605 N N . ARG A 1 79 ? 3.185 0.383 -4.865 1.00 91.12 79 ARG A N 1
ATOM 606 C CA . ARG A 1 79 ? 2.240 0.870 -3.880 1.00 91.12 79 ARG A CA 1
ATOM 607 C C . ARG A 1 79 ? 1.063 1.489 -4.579 1.00 91.12 79 ARG A C 1
ATOM 609 O O . ARG A 1 79 ? 1.213 2.334 -5.452 1.00 91.12 79 ARG A O 1
ATOM 616 N N . THR A 1 80 ? -0.121 1.040 -4.213 1.00 91.56 80 THR A N 1
ATOM 617 C CA . THR A 1 80 ? -1.373 1.521 -4.783 1.00 91.56 80 THR A CA 1
ATOM 618 C C . THR A 1 80 ? -2.110 2.305 -3.719 1.00 91.56 80 THR A C 1
ATOM 620 O O . THR A 1 80 ? -2.224 1.853 -2.583 1.00 91.56 80 THR A O 1
ATOM 623 N N . ARG A 1 81 ? -2.589 3.496 -4.064 1.00 94.50 81 ARG A N 1
ATOM 624 C CA . ARG A 1 81 ? -3.311 4.374 -3.148 1.00 94.50 81 ARG A CA 1
ATOM 625 C C . ARG A 1 81 ? -4.672 4.704 -3.722 1.00 94.50 81 ARG A C 1
ATOM 627 O O . ARG A 1 81 ? -4.777 5.132 -4.866 1.00 94.50 81 ARG A O 1
ATOM 634 N N . VAL A 1 82 ? -5.700 4.554 -2.903 1.00 94.88 82 VAL A N 1
ATOM 635 C CA . VAL A 1 82 ? -7.072 4.941 -3.225 1.00 94.88 82 VAL A CA 1
ATOM 636 C C . VAL A 1 82 ? -7.492 6.028 -2.234 1.00 94.88 82 VAL A C 1
ATOM 638 O O . VAL A 1 82 ? -7.404 5.798 -1.024 1.00 94.88 82 VAL A O 1
ATOM 641 N N . PRO A 1 83 ? -7.946 7.209 -2.690 1.00 94.25 83 PRO A N 1
ATOM 642 C CA . PRO A 1 83 ? -8.513 8.219 -1.805 1.00 94.25 83 PRO A CA 1
ATOM 643 C C . PRO A 1 83 ? -9.681 7.642 -1.006 1.00 94.25 83 PRO A C 1
ATOM 645 O O . PRO A 1 83 ? -10.517 6.917 -1.550 1.00 94.25 83 PRO A O 1
ATOM 648 N N . MET A 1 84 ? -9.789 7.994 0.275 1.00 93.56 84 MET A N 1
ATOM 649 C CA . MET A 1 84 ? -10.826 7.445 1.153 1.00 93.56 84 MET A CA 1
ATOM 650 C C . MET A 1 84 ? -12.237 7.783 0.647 1.00 93.56 84 MET A C 1
ATOM 652 O O . MET A 1 84 ? -13.143 6.960 0.740 1.00 93.56 84 MET A O 1
ATOM 656 N N . ALA A 1 85 ? -12.401 8.940 -0.006 1.00 92.25 85 ALA A N 1
ATOM 657 C CA . ALA A 1 85 ? -13.641 9.333 -0.677 1.00 92.25 85 ALA A CA 1
ATOM 658 C C . ALA A 1 85 ? -14.094 8.336 -1.767 1.00 92.25 85 ALA A C 1
ATOM 660 O O . ALA A 1 85 ? -15.293 8.139 -1.969 1.00 92.25 85 ALA A O 1
ATOM 661 N N . ALA A 1 86 ? -13.146 7.690 -2.454 1.00 92.75 86 ALA A N 1
ATOM 662 C CA . ALA A 1 86 ? -13.423 6.650 -3.442 1.00 92.75 86 ALA A CA 1
ATOM 663 C C . ALA A 1 86 ? -13.555 5.261 -2.795 1.00 92.75 86 ALA A C 1
ATOM 665 O O . ALA A 1 86 ? -14.413 4.480 -3.206 1.00 92.75 86 ALA A O 1
ATOM 666 N N . ALA A 1 87 ? -12.747 4.970 -1.767 1.00 91.50 87 ALA A N 1
ATOM 667 C CA . ALA A 1 87 ? -12.768 3.697 -1.043 1.00 91.50 87 ALA A CA 1
ATOM 668 C C . ALA A 1 87 ? -14.040 3.503 -0.197 1.00 91.50 87 ALA A C 1
ATOM 670 O O . ALA A 1 87 ? -14.488 2.373 -0.015 1.00 91.50 87 ALA A O 1
ATOM 671 N N . LYS A 1 88 ? -14.638 4.603 0.283 1.00 92.62 88 LYS A N 1
ATOM 672 C CA . LYS A 1 88 ? -15.910 4.646 1.023 1.00 92.62 88 LYS A CA 1
ATOM 673 C C . LYS A 1 88 ? -15.941 3.771 2.279 1.00 92.62 88 LYS A C 1
ATOM 675 O O . LYS A 1 88 ? -17.017 3.350 2.705 1.00 92.62 88 LYS A O 1
ATOM 680 N N . PHE A 1 89 ? -14.785 3.501 2.886 1.00 92.19 89 PHE A N 1
ATOM 681 C CA . PHE A 1 89 ? -14.774 2.859 4.194 1.00 92.19 89 PHE A CA 1
ATOM 682 C C . PHE A 1 89 ? -15.311 3.832 5.250 1.00 92.19 89 PHE A C 1
ATOM 684 O O . PHE A 1 89 ? -14.976 5.020 5.202 1.00 92.19 89 PHE A O 1
ATOM 691 N N . PRO A 1 90 ? -16.133 3.351 6.195 1.00 91.75 90 PRO A N 1
ATOM 692 C CA . PRO A 1 90 ? -16.639 4.192 7.268 1.00 91.75 90 PRO A CA 1
ATOM 693 C C . PRO A 1 90 ? -15.485 4.793 8.099 1.00 91.75 90 PRO A C 1
ATOM 695 O O . PRO A 1 90 ? -14.587 4.042 8.506 1.00 91.75 90 PRO A O 1
ATOM 698 N N . PRO A 1 91 ? -15.460 6.119 8.348 1.00 90.19 91 PRO A N 1
ATOM 699 C CA . PRO A 1 91 ? -14.383 6.775 9.094 1.00 90.19 91 PRO A CA 1
ATOM 700 C C . PRO A 1 91 ? -14.134 6.161 10.477 1.00 90.19 91 PRO A C 1
ATOM 702 O O . PRO A 1 91 ? -12.986 6.074 10.909 1.00 90.19 91 PRO A O 1
ATOM 705 N N . GLU A 1 92 ? -15.176 5.648 11.133 1.00 89.69 92 GLU A N 1
ATOM 706 C CA . GLU A 1 92 ? -15.115 4.986 12.439 1.00 89.69 92 GLU A CA 1
ATOM 707 C C . GLU A 1 92 ? -14.243 3.722 12.458 1.00 89.69 92 GLU A C 1
ATOM 709 O O . GLU A 1 92 ? -13.761 3.294 13.512 1.00 89.69 92 GLU A O 1
ATOM 714 N N . PHE A 1 93 ? -14.023 3.100 11.297 1.00 88.81 93 PHE A N 1
ATOM 715 C CA . PHE A 1 93 ? -13.115 1.963 11.170 1.00 88.81 93 PHE A CA 1
ATOM 716 C C . PHE A 1 93 ? -11.665 2.401 11.010 1.00 88.81 93 PHE A C 1
ATOM 718 O O . PHE A 1 93 ? -10.764 1.600 11.229 1.00 88.81 93 PHE A O 1
ATOM 725 N N . VAL A 1 94 ? -11.433 3.664 10.663 1.00 89.00 94 VAL A N 1
ATOM 726 C CA . VAL A 1 94 ? -10.109 4.193 10.350 1.00 89.00 94 VAL A CA 1
ATOM 727 C C . VAL A 1 94 ? -9.555 5.024 11.504 1.00 89.00 94 VAL A C 1
ATOM 729 O O . VAL A 1 94 ? -8.386 4.852 11.846 1.00 89.00 94 VAL A O 1
ATOM 732 N N . THR A 1 95 ? -10.363 5.902 12.108 1.00 86.69 95 THR A N 1
ATOM 733 C CA . THR A 1 95 ? -9.890 6.941 13.043 1.00 86.69 95 THR A CA 1
ATOM 734 C C . THR A 1 95 ? -10.244 6.688 14.507 1.00 86.69 95 THR A C 1
ATOM 736 O O . THR A 1 95 ? -9.497 7.115 15.384 1.00 86.69 95 THR A O 1
ATOM 739 N N . GLU A 1 96 ? -11.344 5.992 14.802 1.00 86.25 96 GLU A N 1
ATOM 740 C CA . GLU A 1 96 ? -11.864 5.895 16.177 1.00 86.25 96 GLU A CA 1
ATOM 741 C C . GLU A 1 96 ? -11.225 4.784 17.014 1.00 86.25 96 GLU A C 1
ATOM 743 O O . GLU A 1 96 ? -11.152 4.882 18.238 1.00 86.25 96 GLU A O 1
ATOM 748 N N . SER A 1 97 ? -10.780 3.694 16.385 1.00 89.75 97 SER A N 1
ATOM 749 C CA . SER A 1 97 ? -10.219 2.552 17.104 1.00 89.75 97 SER A CA 1
ATOM 750 C C . SER A 1 97 ? -9.088 1.909 16.329 1.00 89.75 97 SER A C 1
ATOM 752 O O . SER A 1 97 ? -9.268 1.428 15.210 1.00 89.75 97 SER A O 1
ATOM 754 N N . LYS A 1 98 ? -7.935 1.801 16.992 1.00 89.75 98 LYS A N 1
ATOM 755 C CA . LYS A 1 98 ? -6.773 1.089 16.465 1.00 89.75 98 LYS A CA 1
ATOM 756 C C . LYS A 1 98 ? -7.107 -0.369 16.118 1.00 89.75 98 LYS A C 1
ATOM 758 O O . LYS A 1 98 ? -6.705 -0.844 15.068 1.00 89.75 98 LYS A O 1
ATOM 763 N N . ILE A 1 99 ? -7.912 -1.049 16.940 1.00 91.75 99 ILE A N 1
ATOM 764 C CA . ILE A 1 99 ? -8.322 -2.442 16.693 1.00 91.75 99 ILE A CA 1
ATOM 765 C C . ILE A 1 99 ? -9.182 -2.545 15.427 1.00 91.75 99 ILE A C 1
ATOM 767 O O . ILE A 1 99 ? -8.974 -3.448 14.617 1.00 91.75 99 ILE A O 1
ATOM 771 N N . ARG A 1 100 ? -10.124 -1.612 15.229 1.00 91.88 100 ARG A N 1
ATOM 772 C CA . ARG A 1 100 ? -10.953 -1.575 14.014 1.00 91.88 100 ARG A CA 1
ATOM 773 C C . ARG A 1 100 ? -10.112 -1.291 12.771 1.00 91.88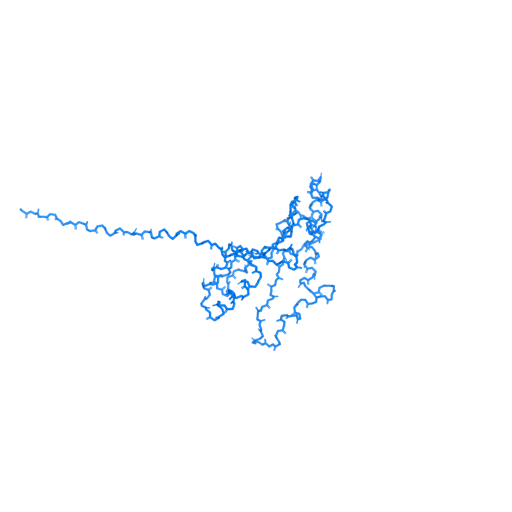 100 ARG A C 1
ATOM 775 O O . ARG A 1 100 ? -10.309 -1.956 11.760 1.00 91.88 100 ARG A O 1
ATOM 782 N N . ASN A 1 101 ? -9.141 -0.382 12.874 1.00 93.69 101 ASN A N 1
ATOM 783 C CA . ASN A 1 101 ? -8.224 -0.073 11.777 1.00 93.69 101 ASN A CA 1
ATOM 784 C C . ASN A 1 101 ? -7.376 -1.297 11.401 1.00 93.69 101 ASN A C 1
ATOM 786 O O . ASN A 1 101 ? -7.307 -1.653 10.225 1.00 93.69 101 ASN A O 1
ATOM 790 N N . THR A 1 102 ? -6.826 -2.007 12.390 1.00 91.50 102 THR A N 1
ATOM 791 C CA . THR A 1 102 ? -6.084 -3.254 12.161 1.00 91.50 102 THR A CA 1
ATOM 792 C C . THR A 1 102 ? -6.961 -4.316 11.496 1.00 91.50 102 THR A C 1
ATOM 794 O O . THR A 1 102 ? -6.534 -4.942 10.528 1.00 91.50 102 THR A O 1
ATOM 797 N N . ALA A 1 103 ? -8.202 -4.495 11.959 1.00 91.00 103 ALA A N 1
ATOM 798 C CA . ALA A 1 103 ? -9.141 -5.445 11.364 1.00 91.00 103 ALA A CA 1
ATOM 799 C C . ALA A 1 103 ? -9.518 -5.073 9.918 1.00 91.00 103 ALA A C 1
ATOM 801 O O . ALA A 1 103 ? -9.585 -5.951 9.059 1.00 91.00 103 ALA A O 1
ATOM 802 N N . LEU A 1 104 ? -9.715 -3.783 9.630 1.00 92.44 104 LEU A N 1
ATOM 803 C CA . LEU A 1 104 ? -9.961 -3.281 8.278 1.00 92.44 104 LEU A CA 1
ATOM 804 C C . LEU A 1 104 ? -8.770 -3.566 7.351 1.00 92.44 104 LEU A C 1
ATOM 806 O O . LEU A 1 104 ? -8.958 -4.094 6.255 1.00 92.44 104 LEU A O 1
ATOM 810 N N . CYS A 1 105 ? -7.549 -3.252 7.788 1.00 93.12 105 CYS A N 1
ATOM 811 C CA . CYS A 1 105 ? -6.340 -3.494 7.000 1.00 93.12 105 CYS A CA 1
ATOM 812 C C . CYS A 1 105 ? -6.127 -4.993 6.731 1.00 93.12 105 CYS A C 1
ATOM 814 O O . CYS A 1 105 ? -5.806 -5.376 5.603 1.00 93.12 105 CYS A O 1
ATOM 816 N N . ASP A 1 106 ? -6.358 -5.855 7.728 1.00 91.12 106 ASP A N 1
ATOM 817 C CA . ASP A 1 106 ? -6.275 -7.314 7.572 1.00 91.12 106 ASP A CA 1
ATOM 818 C C . ASP A 1 106 ? -7.347 -7.841 6.606 1.00 91.12 106 ASP A C 1
ATOM 820 O O . ASP A 1 106 ? -7.028 -8.608 5.698 1.00 91.12 106 ASP A O 1
ATOM 824 N N . PHE A 1 107 ? -8.591 -7.362 6.723 1.00 91.06 107 PHE A N 1
ATOM 825 C CA . PHE A 1 107 ? -9.678 -7.708 5.805 1.00 91.06 107 PHE A CA 1
ATOM 826 C C . PHE A 1 107 ? -9.336 -7.352 4.354 1.00 91.06 107 PHE A C 1
ATOM 828 O O . PHE A 1 107 ? -9.438 -8.201 3.468 1.00 91.06 107 PHE A O 1
ATOM 835 N N . VAL A 1 108 ? -8.881 -6.122 4.102 1.00 91.81 108 VAL A N 1
ATOM 836 C CA . VAL A 1 108 ? -8.496 -5.682 2.753 1.00 91.81 108 VAL A CA 1
ATOM 837 C C . VAL A 1 108 ? -7.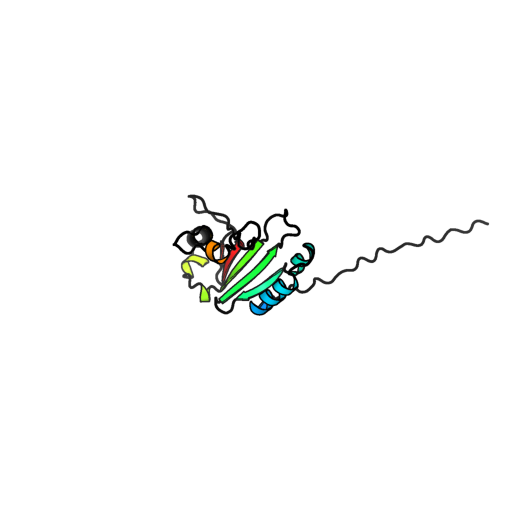314 -6.501 2.231 1.00 91.81 108 VAL A C 1
ATOM 839 O O . VAL A 1 108 ? -7.340 -6.92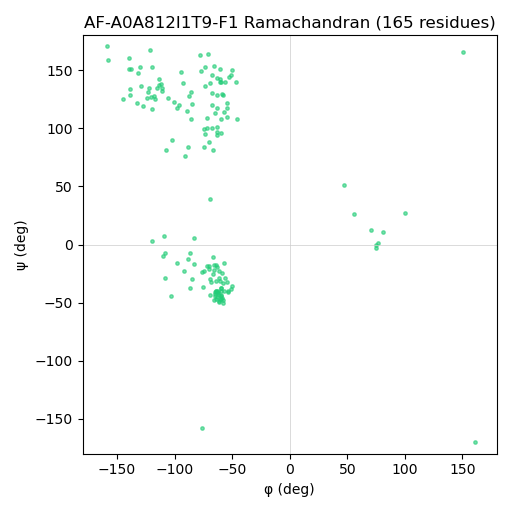9 1.078 1.00 91.81 108 VAL A O 1
ATOM 842 N N . THR A 1 109 ? -6.322 -6.795 3.078 1.00 90.25 109 THR A N 1
ATOM 843 C CA . THR A 1 109 ? -5.175 -7.64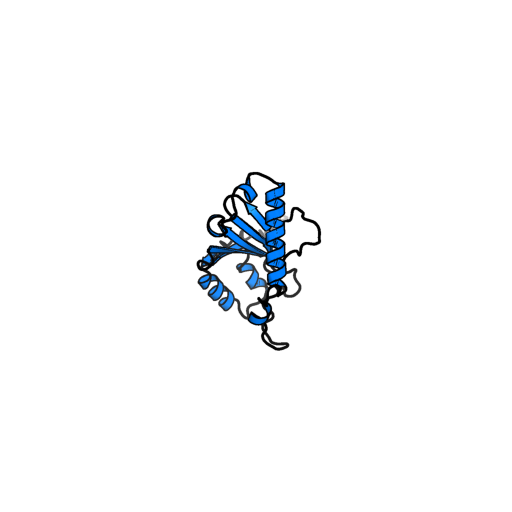1 2.705 1.00 90.25 109 THR A CA 1
ATOM 844 C C . THR A 1 109 ? -5.631 -9.043 2.286 1.00 90.25 109 THR A C 1
ATOM 846 O O . THR A 1 109 ? -5.171 -9.549 1.264 1.00 90.25 109 THR A O 1
ATOM 849 N N . ARG A 1 110 ? -6.567 -9.665 3.019 1.00 88.69 110 ARG A N 1
ATOM 850 C CA . ARG A 1 110 ? -7.136 -10.981 2.664 1.00 88.69 110 ARG A CA 1
ATOM 851 C C . ARG A 1 110 ? -7.851 -10.942 1.325 1.00 88.69 110 ARG A C 1
ATOM 853 O O . ARG A 1 110 ? -7.547 -11.748 0.457 1.00 88.69 110 ARG A O 1
ATOM 860 N N . VAL A 1 111 ? -8.738 -9.966 1.132 1.00 88.12 111 VAL A N 1
ATOM 861 C CA . VAL A 1 111 ? -9.489 -9.816 -0.123 1.00 88.12 111 VAL A CA 1
ATOM 862 C C . VAL A 1 111 ? -8.547 -9.609 -1.312 1.00 88.12 111 VAL A C 1
ATOM 864 O O . VAL A 1 111 ? -8.784 -10.171 -2.381 1.00 88.12 111 VAL A O 1
ATOM 867 N N . LEU A 1 112 ? -7.480 -8.822 -1.147 1.00 86.31 112 LEU A N 1
ATOM 868 C CA . LEU A 1 112 ? -6.460 -8.641 -2.181 1.00 86.31 112 LEU A CA 1
ATOM 869 C C . LEU A 1 112 ? -5.688 -9.937 -2.445 1.00 86.31 112 LEU A C 1
ATOM 871 O O . LEU A 1 112 ? -5.559 -10.328 -3.601 1.00 86.31 112 LEU A O 1
ATOM 875 N N . SER A 1 113 ? -5.220 -10.618 -1.397 1.00 85.19 113 SER A N 1
ATOM 876 C CA . SER A 1 113 ? -4.481 -11.879 -1.523 1.00 85.19 113 SER A CA 1
ATOM 877 C C . SER A 1 113 ? -5.309 -12.950 -2.232 1.00 85.19 113 SER A C 1
ATOM 879 O O . SER A 1 113 ? -4.828 -13.571 -3.180 1.00 85.19 113 SER A O 1
ATOM 881 N N . ASP A 1 114 ? -6.577 -13.100 -1.846 1.00 83.19 114 ASP A N 1
ATOM 882 C CA . ASP A 1 114 ? -7.501 -14.045 -2.467 1.00 83.19 114 ASP A CA 1
ATOM 883 C C . ASP A 1 114 ? -7.692 -13.724 -3.952 1.00 83.19 114 ASP A C 1
ATOM 885 O O . ASP A 1 114 ? -7.551 -14.612 -4.791 1.00 83.19 114 ASP A O 1
ATOM 889 N N . ARG A 1 115 ? -7.929 -12.454 -4.310 1.00 81.50 115 ARG A N 1
ATOM 890 C CA . ARG A 1 115 ? -8.089 -12.036 -5.715 1.00 81.50 115 ARG A CA 1
ATOM 891 C C . ARG A 1 115 ? -6.822 -12.249 -6.545 1.00 81.50 115 ARG A C 1
ATOM 893 O O . ARG A 1 115 ? -6.922 -12.675 -7.692 1.00 81.50 115 ARG A O 1
ATOM 900 N N . LEU A 1 116 ? -5.643 -11.974 -5.986 1.00 77.50 116 LEU A N 1
ATOM 901 C CA . LEU A 1 116 ? -4.362 -12.179 -6.673 1.00 77.50 116 LEU A CA 1
ATOM 902 C C . LEU A 1 116 ? -4.054 -13.666 -6.892 1.00 77.50 116 LEU A C 1
ATOM 904 O O . LEU A 1 116 ? -3.472 -14.025 -7.912 1.00 77.50 116 LEU A O 1
ATOM 908 N N . ARG A 1 117 ? -4.499 -14.539 -5.981 1.00 74.38 117 ARG A N 1
ATOM 909 C CA . ARG A 1 117 ? -4.354 -16.003 -6.076 1.00 74.38 117 ARG A CA 1
ATOM 910 C C . ARG A 1 117 ? -5.432 -16.684 -6.934 1.00 74.38 117 ARG A C 1
ATOM 912 O O . ARG A 1 117 ? -5.472 -17.910 -6.981 1.00 74.38 117 ARG A O 1
ATOM 919 N N . GLY A 1 118 ? -6.307 -15.922 -7.597 1.00 65.69 118 GLY A N 1
ATOM 920 C CA . GLY A 1 118 ? -7.395 -16.458 -8.428 1.00 65.69 118 GLY A CA 1
ATOM 921 C C . GLY A 1 118 ? -8.638 -16.905 -7.645 1.00 65.69 118 GLY A C 1
ATOM 922 O O . GLY A 1 118 ? -9.549 -17.519 -8.208 1.00 65.69 118 GLY A O 1
ATOM 923 N N . GLY A 1 119 ? -8.715 -16.574 -6.355 1.00 54.69 119 GLY A N 1
ATOM 924 C CA . GLY A 1 119 ? -9.931 -16.678 -5.556 1.00 54.69 119 GLY A CA 1
ATOM 925 C C . GLY A 1 119 ? -11.051 -15.803 -6.127 1.00 54.69 119 GLY A C 1
ATOM 926 O O . GLY A 1 119 ? -10.813 -14.788 -6.781 1.00 54.69 119 GLY A O 1
ATOM 927 N N . CYS A 1 120 ? -12.301 -16.218 -5.900 1.00 48.38 120 CYS A N 1
ATOM 928 C CA . CYS A 1 120 ? -13.518 -15.547 -6.387 1.00 48.38 120 CYS A CA 1
ATOM 929 C C . CYS A 1 120 ? -13.774 -15.631 -7.910 1.00 48.38 120 CYS A C 1
ATOM 931 O O . CYS A 1 120 ? -14.641 -14.921 -8.416 1.00 48.38 120 CYS A O 1
ATOM 933 N N . GLY A 1 121 ? -13.054 -16.482 -8.654 1.00 45.59 121 GLY A N 1
ATOM 934 C CA . GLY A 1 121 ? -13.269 -16.674 -10.098 1.00 45.59 121 GLY A CA 1
ATOM 935 C C . GLY A 1 121 ? -12.709 -15.554 -10.985 1.00 45.59 121 GLY A C 1
ATOM 936 O O . GLY A 1 121 ? -12.814 -15.629 -12.209 1.00 45.59 121 GLY A O 1
ATOM 937 N N . THR A 1 122 ? -12.071 -14.541 -10.395 1.00 45.59 122 THR A N 1
ATOM 938 C CA . THR A 1 122 ? -11.280 -13.533 -11.106 1.00 45.59 122 THR A CA 1
ATOM 939 C C . THR A 1 122 ? -9.845 -14.017 -11.181 1.00 45.59 122 THR A C 1
ATOM 941 O O . THR A 1 122 ? -8.984 -13.582 -10.422 1.00 45.59 122 THR A O 1
ATOM 944 N N . ASP A 1 123 ? -9.597 -14.970 -12.068 1.00 51.84 123 ASP A N 1
ATOM 945 C CA . ASP A 1 123 ? -8.247 -15.451 -12.305 1.00 51.84 123 ASP A CA 1
ATOM 946 C C . ASP A 1 123 ? -7.496 -14.389 -13.113 1.00 51.84 123 ASP A C 1
ATOM 948 O O . ASP A 1 123 ? -7.481 -14.401 -14.343 1.00 51.84 123 ASP A O 1
ATOM 952 N N . TRP A 1 124 ? -6.953 -13.389 -12.414 1.00 56.06 124 TRP A N 1
ATOM 953 C CA . TRP A 1 124 ? -6.208 -12.297 -13.039 1.00 56.06 124 TRP A CA 1
ATOM 954 C C . TRP A 1 124 ? -5.041 -12.851 -13.870 1.00 56.06 124 TRP A C 1
ATOM 956 O O . TRP A 1 124 ? -4.702 -12.294 -14.914 1.00 56.06 124 TRP A O 1
ATOM 966 N N . THR A 1 125 ? -4.508 -14.009 -13.463 1.00 51.19 125 THR A N 1
ATOM 967 C CA . THR A 1 125 ? -3.453 -14.721 -14.182 1.00 51.19 125 THR A CA 1
ATOM 968 C C . THR A 1 125 ? -3.891 -15.134 -15.590 1.00 51.19 125 THR A C 1
ATOM 970 O O . THR A 1 125 ? -3.068 -15.107 -16.498 1.00 51.19 125 THR A O 1
ATOM 973 N N . LYS A 1 126 ? -5.188 -15.379 -15.847 1.00 50.84 126 LYS A N 1
ATOM 974 C CA . LYS A 1 126 ? -5.704 -15.657 -17.204 1.00 50.84 126 LY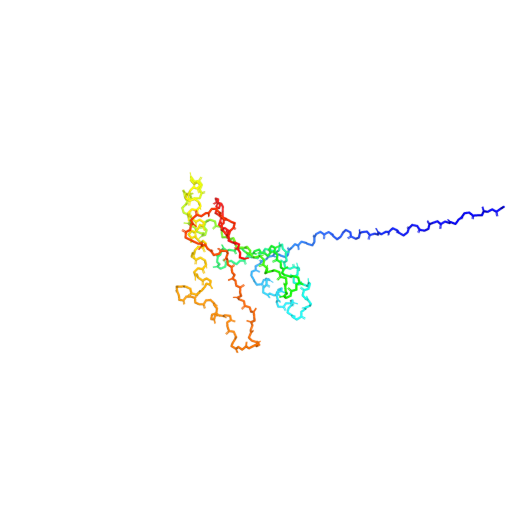S A CA 1
ATOM 975 C C . LYS A 1 126 ? -5.608 -14.460 -18.145 1.00 50.84 126 LYS A C 1
ATOM 977 O O . LYS A 1 126 ? -5.543 -14.652 -19.353 1.00 50.84 126 LYS A O 1
ATOM 982 N N . VAL A 1 127 ? -5.601 -13.235 -17.614 1.00 50.59 127 VAL A N 1
ATOM 983 C CA . VAL A 1 127 ? -5.449 -12.011 -18.420 1.00 50.59 127 VAL A CA 1
ATOM 984 C C . VAL A 1 127 ? -3.992 -11.817 -18.855 1.00 50.59 127 VAL A C 1
ATOM 986 O O . VAL A 1 127 ? -3.745 -11.170 -19.869 1.00 50.59 127 VAL A O 1
ATOM 989 N N . VAL A 1 128 ? -3.028 -12.401 -18.130 1.00 47.81 128 VAL A N 1
ATOM 990 C CA . VAL A 1 128 ? -1.587 -12.254 -18.411 1.00 47.81 128 VAL A CA 1
ATOM 991 C C . VAL A 1 128 ? -0.928 -13.529 -18.947 1.00 47.81 128 VAL A C 1
ATOM 993 O O . VAL A 1 128 ? 0.196 -13.481 -19.441 1.00 47.81 128 VAL A O 1
ATOM 996 N N . GLN A 1 129 ? -1.626 -14.666 -18.925 1.00 41.12 129 GLN A N 1
ATOM 997 C CA . GLN A 1 129 ? -1.151 -15.926 -19.493 1.00 41.12 129 GLN A CA 1
ATOM 998 C C . GLN A 1 129 ? -1.109 -15.878 -21.028 1.00 41.12 129 GLN A C 1
ATOM 1000 O O . GLN A 1 129 ? -2.020 -16.315 -21.727 1.00 41.12 129 GLN A O 1
ATOM 1005 N N . GLY A 1 130 ? 0.021 -15.415 -21.561 1.00 37.41 130 GLY A N 1
ATOM 1006 C CA . GLY A 1 130 ? 0.524 -15.912 -22.836 1.00 37.41 130 GLY A CA 1
ATOM 1007 C C . GLY A 1 130 ? 0.95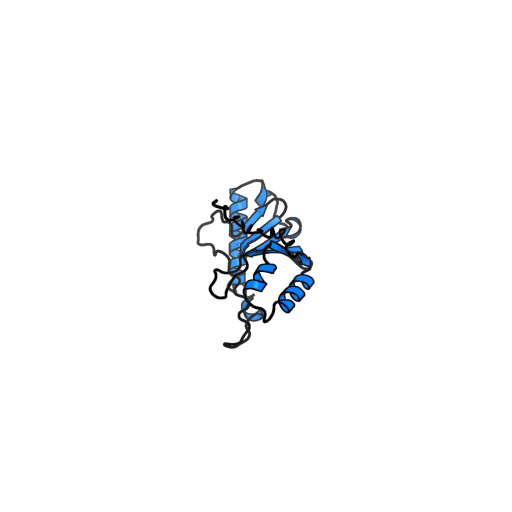4 -17.372 -22.659 1.00 37.41 130 GLY A C 1
ATOM 1008 O O . GLY A 1 130 ? 1.811 -17.681 -21.836 1.00 37.41 130 GLY A O 1
ATOM 1009 N N . SER A 1 131 ? 0.342 -18.287 -23.404 1.00 33.06 131 SER A N 1
ATOM 1010 C CA . SER A 1 131 ? 0.624 -19.722 -23.359 1.00 33.06 131 SER A CA 1
ATOM 1011 C C . SER A 1 131 ? 1.983 -20.044 -23.999 1.00 33.06 131 SER A C 1
ATOM 1013 O O . SER A 1 131 ? 2.091 -20.119 -25.222 1.00 33.06 131 SER A O 1
ATOM 1015 N N . GLY A 1 132 ? 3.024 -20.247 -23.192 1.00 30.81 132 GLY A N 1
ATOM 1016 C CA . GLY A 1 132 ? 4.303 -20.801 -23.649 1.00 30.81 132 GLY A CA 1
ATOM 1017 C C . GLY A 1 132 ? 5.505 -20.318 -22.841 1.00 30.81 132 GLY A C 1
ATOM 1018 O O . GLY A 1 132 ? 5.434 -19.322 -22.133 1.00 30.81 132 GLY A O 1
ATOM 1019 N N . TRP A 1 133 ? 6.648 -20.991 -22.994 1.00 36.19 133 TRP A N 1
ATOM 1020 C CA . TRP A 1 133 ? 7.949 -20.575 -22.436 1.00 36.19 133 TRP A CA 1
ATOM 1021 C C . TRP A 1 133 ? 8.383 -19.158 -22.890 1.00 36.19 133 TRP A C 1
ATOM 1023 O O . TRP A 1 133 ? 9.252 -18.544 -22.275 1.00 36.19 133 TRP A O 1
ATOM 1033 N N . SER A 1 134 ? 7.744 -18.629 -23.944 1.00 35.56 134 SER A N 1
ATOM 1034 C CA . SER A 1 134 ? 7.884 -17.266 -24.476 1.00 35.56 134 SER A CA 1
ATOM 1035 C C . SER A 1 134 ? 6.665 -16.363 -24.229 1.00 35.56 134 SER A C 1
ATOM 1037 O O . SER A 1 134 ? 6.590 -15.278 -24.801 1.00 35.56 134 SER A O 1
ATOM 1039 N N . GLY A 1 135 ? 5.679 -16.813 -23.452 1.00 35.09 135 GLY A N 1
ATOM 1040 C CA . GLY A 1 135 ? 4.560 -15.979 -23.033 1.00 35.09 135 GLY A CA 1
ATOM 1041 C C . GLY A 1 135 ? 5.042 -14.884 -22.091 1.00 35.09 135 GLY A C 1
ATOM 1042 O O . GLY A 1 135 ? 5.998 -15.094 -21.341 1.00 35.09 135 GLY A O 1
ATOM 1043 N N . SER A 1 136 ? 4.413 -13.710 -22.155 1.00 36.62 136 SER A N 1
ATOM 1044 C CA . SER A 1 136 ? 4.733 -12.563 -21.308 1.00 36.62 136 SER A CA 1
ATOM 1045 C C . SER A 1 136 ? 4.883 -13.020 -19.857 1.00 36.62 136 SER A C 1
ATOM 1047 O O . SER A 1 136 ? 3.892 -13.331 -19.203 1.00 36.62 136 SER A O 1
ATOM 1049 N N . LYS A 1 137 ? 6.118 -13.042 -19.334 1.00 43.66 137 LYS A N 1
ATOM 1050 C CA . LYS A 1 137 ? 6.426 -13.203 -17.899 1.00 43.66 137 LYS A CA 1
ATOM 1051 C C . LYS A 1 137 ? 5.994 -11.955 -17.113 1.00 43.66 137 LYS A C 1
ATOM 1053 O O . LYS A 1 137 ? 6.728 -11.440 -16.279 1.00 43.66 137 LYS A O 1
ATOM 1058 N N . GLY A 1 138 ? 4.848 -11.393 -17.470 1.00 45.09 138 GLY A N 1
ATOM 1059 C CA . GLY A 1 138 ? 4.193 -10.331 -16.743 1.00 45.09 138 GLY A CA 1
ATOM 1060 C C . GLY A 1 138 ? 3.181 -10.964 -15.806 1.00 45.09 138 GLY A C 1
ATOM 1061 O O . GLY A 1 138 ? 2.600 -11.999 -16.115 1.00 45.09 138 GLY A O 1
ATOM 1062 N N . GLY A 1 139 ? 2.952 -10.326 -14.668 1.00 53.66 139 GLY A N 1
ATOM 1063 C CA . GLY A 1 139 ? 1.805 -10.643 -13.828 1.00 53.66 139 GLY A CA 1
ATOM 1064 C C . GLY A 1 139 ? 2.061 -11.524 -12.615 1.00 53.66 139 GLY A C 1
ATOM 1065 O O . GLY A 1 139 ? 1.134 -12.156 -12.118 1.00 53.66 139 GLY A O 1
ATOM 1066 N N . ASP A 1 140 ? 3.278 -11.508 -12.078 1.00 62.72 140 ASP A N 1
ATOM 1067 C CA . ASP A 1 140 ? 3.491 -11.936 -10.696 1.00 62.72 140 ASP A CA 1
ATOM 1068 C C . ASP A 1 140 ? 3.306 -10.724 -9.773 1.00 62.72 140 ASP A C 1
ATOM 1070 O O . ASP A 1 140 ? 4.247 -9.994 -9.468 1.00 62.72 140 ASP A O 1
ATOM 1074 N N . LEU A 1 141 ? 2.047 -10.440 -9.426 1.00 68.75 141 LEU A N 1
ATOM 1075 C CA . LEU A 1 141 ? 1.705 -9.500 -8.361 1.00 68.75 141 LEU A CA 1
ATOM 1076 C C . LEU A 1 141 ? 1.464 -10.310 -7.097 1.00 68.75 141 LEU A C 1
ATOM 1078 O O . LEU A 1 141 ? 0.566 -11.154 -7.055 1.00 68.75 141 LEU A O 1
ATOM 1082 N N . GLN A 1 142 ? 2.253 -10.036 -6.070 1.00 71.25 142 GLN A N 1
ATOM 1083 C CA . GLN A 1 142 ? 2.155 -10.707 -4.785 1.00 71.25 142 GLN A CA 1
ATOM 1084 C C . GLN A 1 142 ? 1.850 -9.677 -3.707 1.00 71.25 142 GLN A C 1
ATOM 1086 O O . GLN A 1 142 ? 2.154 -8.502 -3.844 1.00 71.25 142 GLN A O 1
ATOM 1091 N N . ILE A 1 143 ? 1.195 -10.124 -2.644 1.00 78.56 143 ILE A N 1
ATOM 1092 C CA . ILE A 1 143 ? 1.012 -9.350 -1.420 1.00 78.56 143 ILE A CA 1
ATOM 1093 C C . ILE A 1 143 ? 1.386 -10.253 -0.254 1.00 78.56 143 ILE A C 1
ATOM 1095 O O . ILE A 1 143 ? 1.164 -11.472 -0.321 1.00 78.56 143 ILE A O 1
ATOM 1099 N N . ASP A 1 144 ? 1.924 -9.665 0.815 1.00 78.44 144 ASP A N 1
ATOM 1100 C CA . ASP A 1 144 ? 2.179 -10.393 2.056 1.00 78.44 144 ASP A CA 1
ATOM 1101 C C . ASP A 1 144 ? 0.883 -11.068 2.529 1.00 78.44 144 ASP A C 1
ATOM 1103 O O . ASP A 1 144 ? -0.109 -10.421 2.871 1.00 78.44 144 ASP A O 1
ATOM 1107 N N . THR A 1 145 ? 0.859 -12.396 2.423 1.00 75.44 145 THR A N 1
ATOM 1108 C CA . THR A 1 145 ? -0.372 -13.176 2.531 1.00 75.44 145 THR A CA 1
ATOM 1109 C C . THR A 1 145 ? -0.663 -13.455 3.999 1.00 75.44 145 THR A C 1
ATOM 1111 O O . THR A 1 145 ? 0.148 -14.089 4.677 1.00 75.44 145 THR A O 1
ATOM 1114 N N . PRO A 1 146 ? -1.820 -13.018 4.516 1.00 75.94 146 PRO A N 1
ATOM 1115 C CA . PRO A 1 146 ? -2.103 -13.107 5.937 1.00 75.94 146 PRO A CA 1
ATOM 1116 C C . PRO A 1 146 ? -2.394 -14.554 6.355 1.00 75.94 146 PRO A C 1
ATOM 1118 O O . PRO A 1 146 ? -3.158 -15.271 5.709 1.00 75.94 146 PRO A O 1
ATOM 1121 N N . GLY A 1 147 ? -1.820 -14.972 7.488 1.00 77.56 147 GLY A N 1
ATOM 1122 C CA . GLY A 1 147 ? -2.150 -16.237 8.156 1.00 77.56 147 GLY A CA 1
ATOM 1123 C C . GLY A 1 147 ? -3.486 -16.180 8.911 1.00 77.56 147 GLY A C 1
ATOM 1124 O O . GLY A 1 147 ? -4.334 -15.333 8.642 1.00 77.56 147 GLY A O 1
ATOM 1125 N N . GLN A 1 148 ? -3.688 -17.053 9.903 1.00 75.75 148 GLN A N 1
ATOM 1126 C CA . GLN A 1 148 ? -4.930 -17.075 10.702 1.00 75.75 148 GLN A CA 1
ATOM 1127 C C . GLN A 1 148 ? -5.070 -15.892 11.680 1.00 75.75 148 GLN A C 1
ATOM 1129 O O . GLN A 1 148 ? -6.174 -15.587 12.119 1.00 75.75 148 GLN A O 1
ATOM 1134 N N . TYR A 1 149 ? -3.971 -15.205 12.001 1.00 76.38 149 TYR A N 1
ATOM 1135 C CA . TYR A 1 149 ? -3.952 -14.100 12.961 1.00 76.38 149 TYR A CA 1
ATOM 1136 C C . TYR A 1 149 ? -4.149 -12.734 12.293 1.00 76.38 149 TYR A C 1
ATOM 1138 O O . TYR A 1 149 ? -3.530 -12.438 11.262 1.00 76.38 149 TYR A O 1
ATOM 1146 N N . VAL A 1 150 ? -4.950 -11.888 12.946 1.00 79.38 150 VAL A N 1
ATOM 1147 C CA . VAL A 1 150 ? -5.152 -10.472 12.611 1.00 79.38 150 VAL A CA 1
ATOM 1148 C C . VAL A 1 150 ? -4.057 -9.655 13.296 1.00 79.38 150 VAL A C 1
ATOM 1150 O O . VAL A 1 150 ? -4.052 -9.529 14.520 1.00 79.38 150 VAL A O 1
ATOM 1153 N N . LEU A 1 151 ? -3.107 -9.138 12.516 1.00 78.75 151 LEU A N 1
ATOM 1154 C CA . LEU A 1 151 ? -1.940 -8.397 13.006 1.00 78.75 151 LEU A CA 1
ATOM 1155 C C . LEU A 1 151 ? -1.789 -7.077 12.248 1.00 78.75 151 LEU A C 1
ATOM 1157 O O . LEU A 1 151 ? -2.171 -6.978 11.082 1.00 78.75 151 LEU A O 1
ATOM 1161 N N . GLU A 1 152 ? -1.181 -6.086 12.899 1.00 76.06 152 GLU A N 1
ATOM 1162 C CA . GLU A 1 152 ? -0.706 -4.875 12.222 1.00 76.06 152 GLU A CA 1
ATOM 1163 C C . GLU A 1 152 ? 0.376 -5.240 11.203 1.00 76.06 152 GLU A C 1
ATOM 1165 O O . GLU A 1 152 ? 1.337 -5.938 11.530 1.00 76.06 152 GLU A O 1
ATOM 1170 N N . ARG A 1 153 ? 0.211 -4.777 9.961 1.00 80.44 153 ARG A N 1
ATOM 1171 C CA . ARG A 1 153 ? 1.127 -5.036 8.844 1.00 80.44 153 ARG A CA 1
ATOM 1172 C C . ARG A 1 153 ? 1.303 -3.781 8.000 1.00 80.44 153 ARG A C 1
ATOM 1174 O O . ARG A 1 153 ? 0.473 -2.879 8.032 1.00 80.44 153 ARG A O 1
ATOM 1181 N N . SER A 1 154 ? 2.376 -3.750 7.216 1.00 83.50 154 SER A N 1
ATOM 1182 C CA . SER A 1 154 ? 2.624 -2.707 6.216 1.00 83.50 154 SER A CA 1
ATOM 1183 C C . SER A 1 154 ? 1.981 -3.004 4.858 1.00 83.50 154 SER A C 1
ATOM 1185 O O . SER A 1 154 ? 2.001 -2.137 3.991 1.00 83.50 154 SER A O 1
ATOM 1187 N N . SER A 1 155 ? 1.416 -4.204 4.661 1.00 84.44 155 SER A N 1
ATOM 1188 C CA . SER A 1 155 ? 0.775 -4.628 3.407 1.00 84.44 155 SER A CA 1
ATOM 1189 C C . SER A 1 155 ? -0.398 -3.735 3.016 1.00 84.44 155 SER A C 1
ATOM 1191 O O . SER A 1 155 ? -0.583 -3.450 1.838 1.00 84.44 155 SER A O 1
ATOM 1193 N N . VAL A 1 156 ? -1.176 -3.279 3.999 1.00 91.38 156 VAL A N 1
ATOM 1194 C CA . VAL A 1 156 ? -2.264 -2.318 3.822 1.00 91.38 156 VAL A CA 1
ATOM 1195 C C . VAL A 1 156 ? -2.244 -1.322 4.972 1.00 91.38 156 VAL A C 1
ATOM 1197 O O . VAL A 1 156 ? -2.163 -1.712 6.134 1.00 91.38 156 VAL A O 1
ATOM 1200 N N . VAL A 1 157 ? -2.362 -0.037 4.645 1.00 92.81 157 VAL A N 1
ATOM 1201 C CA . VAL A 1 157 ? -2.456 1.062 5.607 1.00 92.81 157 VAL A CA 1
ATOM 1202 C C . VAL A 1 157 ? -3.684 1.904 5.282 1.00 92.81 157 VAL A C 1
ATOM 1204 O O . VAL A 1 157 ? -3.772 2.499 4.208 1.00 92.81 157 VAL A O 1
ATOM 1207 N N . ALA A 1 158 ? -4.619 1.997 6.226 1.00 93.00 158 ALA A N 1
ATOM 1208 C CA . ALA A 1 158 ? -5.772 2.889 6.137 1.00 93.00 158 ALA A CA 1
ATOM 1209 C C . ALA A 1 158 ? -5.539 4.161 6.968 1.00 93.00 158 ALA A C 1
ATOM 1211 O O . ALA A 1 158 ? -5.305 4.095 8.176 1.00 93.00 158 ALA A O 1
ATOM 1212 N N . LYS A 1 159 ? -5.627 5.324 6.317 1.00 92.94 159 LYS A N 1
ATOM 1213 C CA . LYS A 1 159 ? -5.574 6.666 6.918 1.00 92.94 159 LYS A CA 1
ATOM 1214 C C . LYS A 1 159 ? -6.848 7.441 6.588 1.00 92.94 159 LYS A C 1
ATOM 1216 O O . LYS A 1 159 ? -7.600 7.042 5.709 1.00 92.94 159 LYS A O 1
ATOM 1221 N N . ALA A 1 160 ? -7.069 8.569 7.262 1.00 91.75 160 ALA A N 1
ATOM 1222 C CA . ALA A 1 160 ? -8.260 9.397 7.050 1.00 91.75 160 ALA A CA 1
ATOM 1223 C C . ALA A 1 160 ? -8.465 9.788 5.572 1.00 91.75 160 ALA A C 1
ATOM 1225 O O . ALA A 1 160 ? -9.583 9.729 5.070 1.00 91.75 160 ALA A O 1
ATOM 1226 N N . ASP A 1 161 ? -7.379 10.109 4.864 1.00 93.56 161 ASP A N 1
ATOM 1227 C CA . ASP A 1 161 ? -7.454 10.622 3.492 1.00 93.56 161 ASP A CA 1
ATOM 1228 C C . ASP A 1 161 ? -7.365 9.530 2.420 1.00 93.56 161 ASP A C 1
ATOM 1230 O O . ASP A 1 161 ? -7.799 9.733 1.285 1.00 93.56 161 ASP A O 1
ATOM 1234 N N . PHE A 1 162 ? -6.789 8.368 2.743 1.00 94.06 162 PHE A N 1
ATOM 1235 C CA . PHE A 1 162 ? -6.536 7.305 1.773 1.00 94.06 162 PHE A CA 1
ATOM 1236 C C . PHE A 1 162 ? -6.387 5.930 2.415 1.00 94.06 162 PHE A C 1
ATOM 1238 O O . PHE A 1 162 ? -6.000 5.797 3.575 1.00 94.06 162 PHE A O 1
ATOM 1245 N N . ILE A 1 163 ? -6.600 4.898 1.607 1.00 94.06 163 ILE A N 1
ATOM 1246 C CA . ILE A 1 163 ? -6.128 3.544 1.878 1.00 94.06 163 ILE A CA 1
ATOM 1247 C C . ILE A 1 163 ? -5.036 3.187 0.871 1.00 94.06 163 ILE A C 1
ATOM 1249 O O . ILE A 1 163 ? -5.123 3.529 -0.308 1.00 94.06 163 ILE A O 1
ATOM 1253 N N . GLU A 1 164 ? -3.977 2.550 1.348 1.00 94.19 164 GLU A N 1
ATOM 1254 C CA . GLU A 1 164 ? -2.796 2.216 0.560 1.00 94.19 164 GLU A CA 1
ATOM 1255 C C . GLU A 1 164 ? -2.464 0.738 0.722 1.00 94.19 164 GLU A C 1
ATOM 1257 O O . GLU A 1 164 ? -2.509 0.228 1.838 1.00 94.19 164 GLU A O 1
ATOM 1262 N N . ALA A 1 165 ? -2.138 0.061 -0.377 1.00 92.69 165 ALA A N 1
ATOM 1263 C CA . ALA A 1 165 ? -1.691 -1.326 -0.388 1.00 92.69 165 ALA A CA 1
ATOM 1264 C C . ALA A 1 165 ? -0.314 -1.437 -1.049 1.00 92.69 165 ALA A C 1
ATOM 1266 O O . ALA A 1 165 ? -0.087 -0.837 -2.103 1.00 92.69 165 ALA A O 1
ATOM 1267 N N . ILE A 1 166 ? 0.583 -2.202 -0.429 1.00 89.31 166 ILE A N 1
ATOM 1268 C CA . ILE A 1 166 ? 1.941 -2.479 -0.903 1.00 89.31 166 ILE A CA 1
ATOM 1269 C C . ILE A 1 166 ? 1.985 -3.910 -1.439 1.00 89.31 166 ILE A C 1
ATOM 1271 O O . ILE A 1 166 ? 1.602 -4.848 -0.734 1.00 89.31 166 ILE A O 1
ATOM 1275 N N . LEU A 1 167 ? 2.442 -4.036 -2.681 1.00 83.81 167 LEU A N 1
ATOM 1276 C CA . LEU A 1 167 ? 2.617 -5.263 -3.454 1.00 83.81 167 LEU A CA 1
ATOM 1277 C C . LEU A 1 167 ? 4.110 -5.466 -3.746 1.00 83.81 167 LEU A C 1
ATOM 1279 O O . LEU A 1 167 ? 4.768 -4.467 -4.131 1.00 83.81 167 LEU A O 1
#

Mean predicted aligned error: 12.52 Å